Protein AF-A0A661CJM6-F1 (afdb_monomer_lite)

Radius of gyration: 12.26 Å; chains: 1; bounding box: 29×22×31 Å

Foldseek 3Di:
DQVVVQVVVVVVVDDDDDDQFLVRVLVCLVPDQDLDDDAAQDHPPDGRVRSVVVSVVVDPCSVPPPPD

Secondary structure (DSSP, 8-state):
-HHHHHHHHHTTT------SSHHHHHHHHHHS--S-----SS-SSS-HHHHHHHHHHH-TT-------

Sequence (68 aa):
MLTTFQDYFTKRGFLVDTASDGVEGLEKLRVDEFDVAIVDFKMPKMNGIDMISQALATDTDANIRRKR

Structure (mmCIF, N/CA/C/O backbone):
data_AF-A0A661CJM6-F1
#
_entry.id   AF-A0A661CJM6-F1
#
loop_
_atom_site.group_PDB
_atom_site.id
_atom_site.type_symbol
_atom_site.label_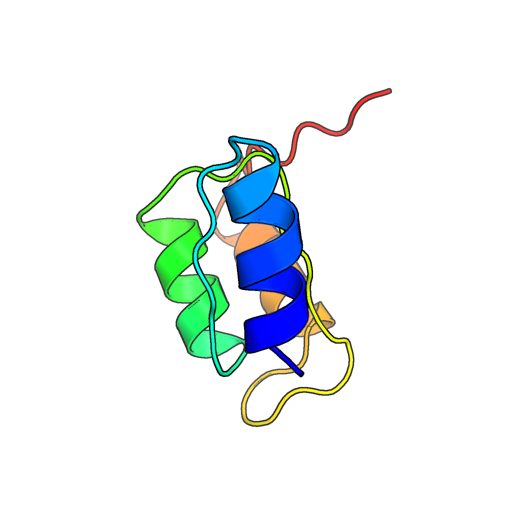atom_id
_atom_site.label_alt_id
_atom_site.label_comp_id
_atom_site.label_asym_id
_atom_site.label_entity_id
_atom_site.label_seq_id
_atom_site.pdbx_PDB_ins_code
_atom_site.Cartn_x
_atom_site.Cartn_y
_atom_site.Cartn_z
_atom_site.occupancy
_atom_site.B_iso_or_equiv
_atom_site.auth_seq_id
_atom_site.auth_comp_id
_atom_site.auth_asym_id
_atom_site.auth_atom_id
_atom_site.pdbx_PDB_model_num
ATOM 1 N N . MET A 1 1 ? 10.238 -0.541 -9.866 1.00 58.66 1 MET A N 1
ATOM 2 C CA . MET A 1 1 ? 9.146 -1.527 -10.031 1.00 58.66 1 MET A CA 1
ATOM 3 C C . MET A 1 1 ? 7.773 -0.895 -9.777 1.00 58.66 1 MET A C 1
ATOM 5 O O . MET A 1 1 ? 6.877 -1.146 -10.567 1.00 58.66 1 MET A O 1
ATOM 9 N N . LEU A 1 2 ? 7.614 -0.024 -8.766 1.00 59.47 2 LEU A N 1
ATOM 10 C CA . LEU A 1 2 ? 6.351 0.689 -8.479 1.00 59.47 2 LEU A CA 1
ATOM 11 C C . LEU A 1 2 ? 5.811 1.542 -9.644 1.00 59.47 2 LEU A C 1
ATOM 13 O O . LEU A 1 2 ? 4.620 1.492 -9.940 1.00 59.47 2 LEU A O 1
ATOM 17 N N . THR A 1 3 ? 6.685 2.2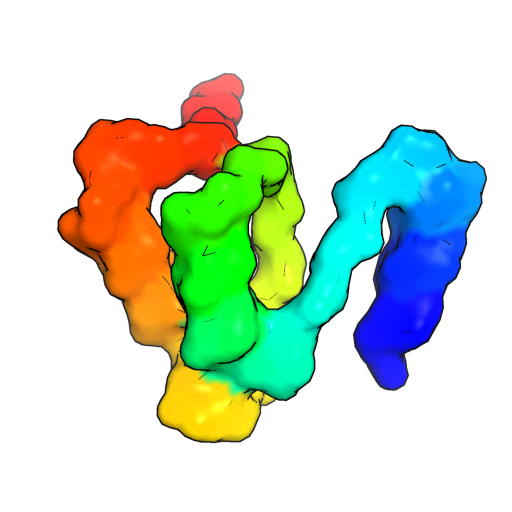42 -10.371 1.00 64.81 3 THR A N 1
ATOM 18 C CA . THR A 1 3 ? 6.289 3.099 -11.505 1.00 64.81 3 THR A CA 1
ATOM 19 C C . THR A 1 3 ? 5.609 2.328 -12.638 1.00 64.81 3 THR A C 1
ATOM 21 O O . THR A 1 3 ? 4.696 2.837 -13.276 1.00 64.81 3 THR A O 1
ATOM 24 N N . THR A 1 4 ? 5.990 1.067 -12.864 1.00 75.06 4 THR A N 1
ATOM 25 C CA . THR A 1 4 ? 5.429 0.250 -13.950 1.00 75.06 4 THR A CA 1
ATOM 26 C C . THR A 1 4 ? 3.969 -0.118 -13.700 1.00 75.06 4 THR A C 1
ATOM 28 O O . THR A 1 4 ? 3.159 -0.054 -14.624 1.00 75.06 4 THR A O 1
ATOM 31 N N . PHE A 1 5 ? 3.617 -0.489 -12.465 1.00 80.50 5 PHE A N 1
ATOM 32 C CA . PHE A 1 5 ? 2.233 -0.817 -12.119 1.00 80.50 5 PHE A CA 1
ATOM 33 C C . PHE A 1 5 ? 1.362 0.432 -12.065 1.00 80.50 5 PHE A C 1
ATOM 35 O O . PHE A 1 5 ? 0.262 0.419 -12.616 1.00 80.50 5 PHE A O 1
ATOM 42 N N . GLN A 1 6 ? 1.882 1.516 -11.486 1.00 84.44 6 GLN A N 1
ATOM 43 C CA . GLN A 1 6 ? 1.185 2.795 -11.447 1.00 84.44 6 GLN A CA 1
ATOM 44 C C . GLN A 1 6 ? 0.811 3.260 -12.857 1.00 84.44 6 GLN A C 1
ATOM 46 O O . GLN A 1 6 ? -0.367 3.441 -13.153 1.00 84.44 6 GLN A O 1
ATOM 51 N N . ASP A 1 7 ? 1.780 3.333 -13.771 1.00 85.38 7 ASP A N 1
ATOM 52 C CA . ASP A 1 7 ? 1.526 3.755 -15.150 1.00 85.38 7 ASP A CA 1
ATOM 53 C C . ASP A 1 7 ? 0.547 2.826 -15.879 1.00 85.38 7 ASP A C 1
ATOM 55 O O . ASP A 1 7 ? -0.291 3.281 -16.660 1.00 85.38 7 ASP A O 1
ATOM 59 N N . TYR A 1 8 ? 0.646 1.515 -15.652 1.00 89.06 8 TYR A N 1
ATOM 60 C CA . TYR A 1 8 ? -0.196 0.523 -16.318 1.00 89.06 8 TYR A CA 1
ATOM 61 C C . TYR A 1 8 ? -1.675 0.628 -15.920 1.00 89.06 8 TYR A C 1
ATOM 63 O O . TYR A 1 8 ? -2.548 0.500 -16.791 1.00 89.06 8 TYR A O 1
ATOM 71 N N . PHE A 1 9 ? -1.957 0.834 -14.630 1.00 88.75 9 PHE A N 1
ATOM 72 C CA . PHE A 1 9 ? -3.317 0.947 -14.104 1.00 88.75 9 PHE A CA 1
ATOM 73 C C . PHE A 1 9 ? -3.898 2.347 -14.330 1.00 88.75 9 PHE A C 1
ATOM 75 O O . PHE A 1 9 ? -5.032 2.453 -14.798 1.00 88.75 9 PHE A O 1
ATOM 82 N N . THR A 1 10 ? -3.110 3.411 -14.157 1.00 89.31 10 THR A N 1
ATOM 83 C CA . THR A 1 10 ? -3.560 4.779 -14.459 1.00 89.31 10 THR A CA 1
ATOM 84 C C . THR A 1 10 ? -3.954 4.923 -15.931 1.00 89.31 10 THR A C 1
ATOM 86 O O . THR A 1 10 ? -5.010 5.468 -16.244 1.00 89.31 10 THR A O 1
ATOM 89 N N . LYS A 1 11 ? -3.188 4.334 -16.865 1.00 91.44 11 LYS A N 1
ATOM 90 C CA . LYS A 1 11 ? -3.538 4.321 -18.303 1.00 91.44 11 LYS A CA 1
ATOM 91 C C . LYS A 1 11 ? -4.831 3.571 -18.631 1.00 91.44 11 LYS A C 1
ATOM 93 O O . LYS A 1 11 ? -5.372 3.749 -19.717 1.00 91.44 11 LYS A O 1
ATOM 98 N N . ARG A 1 12 ? -5.317 2.722 -17.725 1.00 92.25 12 ARG A N 1
ATOM 99 C CA . ARG A 1 12 ? -6.594 2.004 -17.855 1.00 92.25 12 ARG A CA 1
ATOM 100 C C . ARG A 1 12 ? -7.762 2.731 -17.188 1.00 92.25 12 ARG A C 1
ATOM 102 O O . ARG A 1 12 ? -8.870 2.210 -17.224 1.00 92.25 12 ARG A O 1
ATOM 109 N N . GLY A 1 13 ? -7.526 3.918 -16.627 1.00 92.00 13 GLY A N 1
ATOM 110 C CA . GLY A 1 13 ? -8.551 4.745 -15.993 1.00 92.00 13 GLY A CA 1
ATOM 111 C C . GLY A 1 13 ? -8.782 4.442 -14.512 1.00 92.00 13 GLY A C 1
ATOM 112 O O . GLY A 1 13 ? -9.775 4.907 -13.963 1.00 92.00 13 GLY A O 1
ATOM 113 N N . PHE A 1 14 ? -7.898 3.679 -13.863 1.00 90.31 14 PHE A N 1
ATOM 114 C CA . PHE A 1 14 ? -7.962 3.479 -12.415 1.00 90.31 14 PHE A CA 1
ATOM 115 C C . PHE A 1 14 ? -7.329 4.659 -11.671 1.00 90.31 14 PHE A C 1
ATOM 117 O O . PHE A 1 14 ? -6.333 5.225 -12.127 1.00 90.31 14 PHE A O 1
ATOM 124 N N . LEU A 1 15 ? -7.882 4.990 -10.504 1.00 89.81 15 LEU A N 1
ATOM 125 C CA . LEU A 1 15 ? -7.219 5.843 -9.522 1.00 89.81 15 LEU A CA 1
ATOM 126 C C . LEU A 1 15 ? -6.197 4.985 -8.778 1.00 89.81 15 LEU A C 1
ATOM 128 O O . LEU A 1 15 ? -6.553 3.963 -8.195 1.00 89.81 15 LEU A O 1
ATOM 132 N N . VAL A 1 16 ? -4.924 5.362 -8.863 1.00 90.62 16 VAL A N 1
ATOM 133 C CA . VAL A 1 16 ? -3.823 4.567 -8.317 1.00 90.62 16 VAL A CA 1
ATOM 134 C C . VAL A 1 16 ? -3.015 5.419 -7.364 1.00 90.62 16 VAL A C 1
ATOM 136 O O . VAL A 1 16 ? -2.476 6.452 -7.764 1.00 90.62 16 VAL A O 1
ATOM 139 N N . ASP A 1 17 ? -2.877 4.931 -6.139 1.00 90.69 17 ASP A N 1
ATOM 140 C CA . ASP A 1 17 ? -1.915 5.437 -5.172 1.00 90.69 17 ASP A CA 1
ATOM 141 C C . ASP A 1 17 ? -0.870 4.356 -4.849 1.00 90.69 17 ASP A C 1
ATOM 143 O O . ASP A 1 17 ? -1.101 3.158 -5.038 1.00 90.69 17 ASP A O 1
ATOM 147 N N . THR A 1 18 ? 0.314 4.777 -4.415 1.00 90.31 18 THR A N 1
ATOM 148 C CA . THR A 1 18 ? 1.462 3.905 -4.145 1.00 90.31 18 THR A CA 1
ATOM 149 C C . THR A 1 18 ? 1.974 4.116 -2.733 1.00 90.31 18 THR A C 1
ATOM 151 O O . THR A 1 18 ? 2.086 5.257 -2.299 1.00 90.31 18 THR A O 1
ATOM 154 N N . ALA A 1 19 ? 2.364 3.041 -2.053 1.00 88.94 19 ALA A N 1
ATOM 155 C CA . ALA A 1 19 ? 3.062 3.099 -0.773 1.00 88.94 19 ALA A CA 1
ATOM 156 C C . ALA A 1 19 ? 4.448 2.455 -0.892 1.00 88.94 19 ALA A C 1
ATOM 158 O O . ALA A 1 19 ? 4.632 1.477 -1.622 1.00 88.94 19 ALA A O 1
ATOM 159 N N . SER A 1 20 ? 5.424 3.009 -0.178 1.00 85.56 20 SER A N 1
ATOM 160 C CA . SER A 1 20 ? 6.820 2.560 -0.196 1.00 85.56 20 SER A CA 1
ATOM 161 C C . SER A 1 20 ? 7.106 1.462 0.834 1.00 85.56 20 SER A C 1
ATOM 163 O O . SER A 1 20 ? 8.106 0.751 0.717 1.00 85.56 20 SER A O 1
ATOM 165 N N . ASP A 1 21 ? 6.248 1.327 1.847 1.00 86.88 21 ASP A N 1
ATOM 166 C CA . ASP A 1 21 ? 6.309 0.300 2.884 1.00 86.88 21 ASP A CA 1
ATOM 167 C C . ASP A 1 21 ? 4.919 0.010 3.486 1.00 86.88 21 ASP A C 1
ATOM 169 O O . ASP A 1 21 ? 3.934 0.690 3.187 1.00 86.88 21 ASP A O 1
ATOM 173 N N . GLY A 1 22 ? 4.831 -1.026 4.330 1.00 85.00 22 GLY A N 1
ATOM 174 C CA . GLY A 1 22 ? 3.564 -1.440 4.939 1.00 85.00 22 GLY A CA 1
ATOM 175 C C . GLY A 1 22 ? 2.9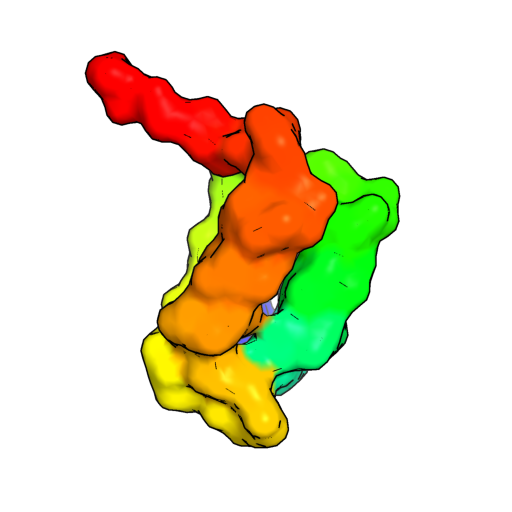79 -0.441 5.945 1.00 85.00 22 GLY A C 1
ATOM 176 O O . GLY A 1 22 ? 1.779 -0.488 6.195 1.00 85.00 22 GLY A O 1
ATOM 177 N N . VAL A 1 23 ? 3.783 0.476 6.499 1.00 88.69 23 VAL A N 1
ATOM 178 C CA . VAL A 1 23 ? 3.287 1.513 7.421 1.00 88.69 23 VAL A CA 1
ATOM 179 C C . VAL A 1 23 ? 2.559 2.592 6.629 1.00 88.69 23 VAL A C 1
ATOM 181 O O . VAL A 1 23 ? 1.404 2.882 6.927 1.00 88.69 23 VAL A O 1
ATOM 184 N N . GLU A 1 24 ? 3.193 3.114 5.575 1.00 89.12 24 GLU A N 1
ATOM 185 C CA . GLU A 1 24 ? 2.567 4.082 4.666 1.00 89.12 24 GLU A CA 1
ATOM 186 C C . GLU A 1 24 ? 1.300 3.489 4.029 1.00 89.12 24 GLU A C 1
ATOM 188 O O . GLU A 1 24 ? 0.264 4.146 3.956 1.00 89.12 24 GLU A O 1
ATOM 193 N N . GLY A 1 25 ? 1.354 2.214 3.624 1.00 88.94 25 GLY A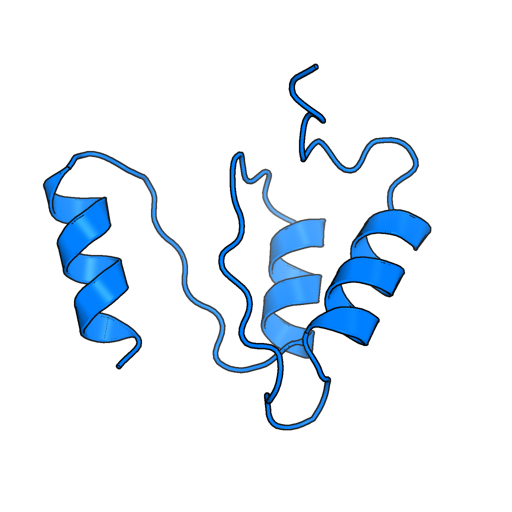 N 1
ATOM 194 C CA . GLY A 1 25 ? 0.194 1.514 3.077 1.00 88.94 25 GLY A CA 1
ATOM 195 C C . GLY A 1 25 ? -0.960 1.414 4.075 1.00 88.94 25 GLY A C 1
ATOM 196 O O . GLY A 1 25 ? -2.113 1.616 3.701 1.00 88.94 25 GLY A O 1
ATOM 197 N N . LEU A 1 26 ? -0.668 1.120 5.345 1.00 87.50 26 LEU A N 1
ATOM 198 C CA . LEU A 1 26 ? -1.686 1.028 6.390 1.00 87.50 26 LEU A CA 1
ATOM 199 C C . LEU A 1 26 ? -2.302 2.394 6.721 1.00 87.50 26 LEU A C 1
ATOM 201 O O . LEU A 1 26 ? -3.504 2.471 6.957 1.00 87.50 26 LEU A O 1
ATOM 205 N N . GLU A 1 27 ? -1.505 3.463 6.743 1.00 88.94 27 GLU A N 1
ATOM 206 C CA . GLU A 1 27 ? -2.011 4.824 6.951 1.00 88.94 27 GLU A CA 1
ATOM 207 C C . GLU A 1 27 ? -2.955 5.245 5.824 1.00 88.94 27 GLU A C 1
ATOM 209 O O . GLU A 1 27 ? -4.045 5.738 6.102 1.00 88.94 27 GLU A O 1
ATOM 214 N N . LYS A 1 28 ? -2.593 4.968 4.567 1.00 88.75 28 LYS A N 1
ATOM 215 C CA . LYS A 1 28 ? -3.450 5.253 3.407 1.00 88.75 28 LYS A CA 1
ATOM 216 C C . LYS A 1 28 ? -4.764 4.485 3.461 1.00 88.75 28 LYS A C 1
ATOM 218 O O . LYS A 1 28 ? -5.818 5.092 3.329 1.00 88.75 28 LYS A O 1
ATOM 223 N N . LEU A 1 29 ? -4.718 3.184 3.762 1.00 87.12 29 LEU A N 1
ATOM 224 C CA . LEU A 1 29 ? -5.923 2.359 3.933 1.00 87.12 29 LEU A CA 1
ATOM 225 C C . LEU A 1 29 ? -6.868 2.858 5.040 1.00 87.12 29 LEU A C 1
ATOM 227 O O . LEU A 1 29 ? -8.033 2.482 5.045 1.00 87.12 29 LEU A O 1
ATOM 231 N N . ARG A 1 30 ? -6.380 3.654 6.001 1.00 84.69 30 ARG A N 1
ATOM 232 C CA . ARG A 1 30 ? -7.205 4.227 7.080 1.00 84.69 30 ARG A CA 1
ATOM 233 C C . ARG A 1 30 ? -7.863 5.550 6.709 1.00 84.69 30 ARG A C 1
ATOM 235 O O . ARG A 1 30 ? -8.815 5.945 7.377 1.00 84.69 30 ARG A O 1
ATOM 242 N N . VAL A 1 31 ? -7.308 6.265 5.735 1.00 84.94 31 VAL A N 1
ATOM 243 C CA . VAL A 1 31 ? -7.764 7.606 5.344 1.00 84.94 31 VAL A CA 1
ATOM 244 C C . VAL A 1 31 ? -8.615 7.544 4.080 1.00 84.94 31 VAL A C 1
ATOM 246 O O . VAL A 1 31 ? -9.620 8.246 3.998 1.00 84.94 31 VAL A O 1
ATOM 249 N N . ASP A 1 32 ? -8.241 6.681 3.137 1.00 85.12 32 ASP A N 1
ATOM 250 C CA . ASP A 1 32 ? -8.870 6.554 1.827 1.00 85.12 32 ASP A CA 1
ATOM 251 C C . ASP A 1 32 ? -9.513 5.170 1.644 1.00 85.12 32 ASP A C 1
ATOM 253 O O . ASP A 1 32 ? -9.027 4.157 2.152 1.00 85.12 32 ASP A O 1
ATOM 257 N N . GLU A 1 33 ? -10.601 5.112 0.873 1.00 83.12 33 GLU A N 1
ATOM 258 C CA . GLU A 1 33 ? -11.221 3.848 0.469 1.00 83.12 33 GLU A CA 1
ATOM 259 C C . GLU A 1 33 ? -10.573 3.307 -0.811 1.00 83.12 33 GLU A C 1
ATOM 261 O O . GLU A 1 33 ? -10.444 4.010 -1.815 1.00 83.12 33 GLU A O 1
ATOM 266 N N . PHE A 1 34 ? -10.222 2.019 -0.797 1.00 86.00 34 PHE A N 1
ATOM 267 C CA . PHE A 1 34 ? -9.652 1.321 -1.946 1.00 86.00 34 PHE A CA 1
ATOM 268 C C . PHE A 1 34 ? -10.457 0.066 -2.272 1.00 86.00 34 PHE A C 1
ATOM 270 O O . PHE A 1 34 ? -10.704 -0.768 -1.403 1.00 86.00 34 PHE A O 1
ATOM 277 N N . ASP A 1 35 ? -10.782 -0.126 -3.551 1.00 87.00 35 ASP A N 1
ATOM 278 C CA . ASP A 1 35 ? -11.416 -1.364 -4.019 1.00 87.00 35 ASP A CA 1
ATOM 279 C C . ASP A 1 35 ? -10.444 -2.556 -4.006 1.00 87.00 35 ASP A C 1
ATOM 281 O O . ASP A 1 35 ? -10.844 -3.707 -3.814 1.00 87.00 35 ASP A O 1
ATOM 285 N N . VAL A 1 36 ? -9.157 -2.292 -4.270 1.00 85.31 36 VAL A N 1
ATOM 286 C CA . VAL A 1 36 ? -8.103 -3.305 -4.404 1.00 85.31 36 VAL A CA 1
ATOM 287 C C . VAL A 1 36 ? -6.770 -2.745 -3.914 1.00 85.31 36 VAL A C 1
ATOM 289 O O . VAL A 1 36 ? -6.352 -1.671 -4.339 1.00 85.31 36 VAL A O 1
ATOM 292 N N . ALA A 1 37 ? -6.059 -3.526 -3.098 1.00 87.31 37 ALA A N 1
ATOM 293 C CA . ALA A 1 37 ? -4.680 -3.257 -2.702 1.00 87.31 37 ALA A CA 1
ATOM 294 C C . ALA A 1 37 ? -3.748 -4.364 -3.220 1.00 87.31 37 ALA A C 1
ATOM 296 O O . ALA A 1 37 ? -4.007 -5.553 -3.022 1.00 87.31 37 ALA A O 1
ATOM 297 N N . ILE A 1 38 ? -2.650 -3.975 -3.873 1.00 86.62 38 ILE A N 1
ATOM 298 C CA . ILE A 1 38 ? -1.572 -4.886 -4.277 1.00 86.62 38 ILE A CA 1
ATOM 299 C C . ILE A 1 38 ? -0.433 -4.709 -3.276 1.00 86.62 38 ILE A C 1
ATOM 301 O O . ILE A 1 38 ? 0.177 -3.645 -3.220 1.00 86.62 38 ILE A O 1
ATOM 305 N N . VAL A 1 39 ? -0.157 -5.747 -2.488 1.00 85.81 39 VAL A N 1
ATOM 306 C CA . VAL A 1 39 ? 0.803 -5.692 -1.378 1.00 85.81 39 VAL A CA 1
ATOM 307 C C . VAL A 1 39 ? 1.904 -6.722 -1.607 1.00 85.81 39 VAL A C 1
ATOM 309 O O . VAL A 1 39 ? 1.619 -7.889 -1.880 1.00 85.81 39 VAL A O 1
ATOM 312 N N . ASP A 1 40 ? 3.165 -6.303 -1.496 1.00 85.25 40 ASP A N 1
ATOM 313 C CA . ASP A 1 40 ? 4.301 -7.227 -1.518 1.00 85.25 40 ASP A CA 1
ATOM 314 C C . ASP A 1 40 ? 4.413 -7.948 -0.164 1.00 85.25 40 ASP A C 1
ATOM 316 O O . ASP A 1 40 ? 4.256 -7.358 0.907 1.00 85.25 40 ASP A O 1
ATOM 320 N N . PHE A 1 41 ? 4.705 -9.246 -0.200 1.00 79.69 41 PHE A N 1
ATOM 321 C CA . PHE A 1 41 ? 4.941 -10.036 1.000 1.00 79.69 41 PHE A CA 1
ATOM 322 C C . PHE A 1 41 ? 6.203 -9.574 1.745 1.00 79.69 41 PHE A C 1
ATOM 324 O O . PHE A 1 41 ? 6.198 -9.500 2.976 1.00 79.69 41 PHE A O 1
ATOM 331 N N . LYS A 1 42 ? 7.279 -9.240 1.020 1.00 77.19 42 LYS A N 1
ATOM 332 C CA . LYS A 1 42 ? 8.557 -8.816 1.607 1.00 77.19 42 LYS A CA 1
ATOM 333 C C . LYS A 1 42 ? 8.767 -7.321 1.411 1.00 77.19 42 LYS A C 1
ATOM 335 O O . LYS A 1 42 ? 9.364 -6.891 0.432 1.00 77.19 42 LYS A O 1
ATOM 340 N N . MET A 1 43 ? 8.349 -6.545 2.406 1.00 77.69 43 MET A N 1
ATOM 341 C CA . MET A 1 43 ? 8.589 -5.104 2.471 1.00 77.69 43 MET A CA 1
ATOM 342 C C . MET A 1 43 ? 9.489 -4.733 3.661 1.00 77.69 43 MET A C 1
ATOM 344 O O . MET A 1 43 ? 9.499 -5.439 4.675 1.00 77.69 43 MET A O 1
ATOM 348 N N . PRO A 1 44 ? 10.263 -3.637 3.560 1.00 67.75 44 PRO A N 1
ATOM 349 C CA . PRO A 1 44 ? 10.973 -3.070 4.701 1.00 67.75 44 PRO A CA 1
ATOM 350 C C . PRO A 1 44 ? 9.989 -2.525 5.755 1.00 67.75 44 PRO A C 1
ATOM 352 O O . PRO A 1 44 ? 8.877 -2.121 5.429 1.00 67.75 44 PRO A O 1
ATOM 355 N N . LYS A 1 45 ? 10.424 -2.480 7.023 1.00 77.69 45 LYS A N 1
ATOM 356 C CA . LYS A 1 45 ? 9.689 -2.007 8.222 1.00 77.69 45 LYS A CA 1
ATOM 357 C C . LYS A 1 45 ? 8.479 -2.847 8.656 1.00 77.69 45 LYS A C 1
ATOM 359 O O . LYS A 1 45 ? 8.403 -3.205 9.825 1.00 77.69 45 LYS A O 1
ATOM 364 N N . MET A 1 46 ? 7.561 -3.164 7.749 1.00 79.69 46 MET A N 1
ATOM 365 C CA . MET A 1 46 ? 6.363 -3.964 8.017 1.00 79.69 46 MET A CA 1
ATOM 366 C C . MET A 1 46 ? 6.099 -4.873 6.821 1.00 79.69 46 MET A C 1
ATOM 368 O O . MET A 1 46 ? 6.075 -4.402 5.687 1.00 79.69 46 MET A O 1
ATOM 372 N N . ASN A 1 47 ? 5.917 -6.171 7.066 1.00 84.00 47 ASN A N 1
ATOM 373 C CA . ASN A 1 47 ? 5.612 -7.119 5.997 1.00 84.00 47 ASN A CA 1
ATOM 374 C C . ASN A 1 47 ? 4.137 -7.009 5.560 1.00 84.00 47 ASN A C 1
ATOM 376 O O . ASN A 1 47 ? 3.291 -6.476 6.283 1.00 84.00 47 ASN A O 1
ATOM 380 N N . GLY A 1 48 ? 3.823 -7.532 4.372 1.00 82.94 48 GLY A N 1
ATOM 381 C CA . GLY A 1 48 ? 2.473 -7.435 3.814 1.00 82.94 48 GLY A CA 1
ATOM 382 C C . GLY A 1 48 ? 1.400 -8.168 4.626 1.00 82.94 48 GLY A C 1
ATOM 383 O O . GLY A 1 48 ? 0.257 -7.722 4.657 1.00 82.94 48 GLY A O 1
ATOM 384 N N . ILE A 1 49 ? 1.748 -9.256 5.326 1.00 85.56 49 ILE A N 1
ATOM 385 C CA . ILE A 1 49 ? 0.786 -10.003 6.155 1.00 85.56 49 ILE A CA 1
ATOM 386 C C . ILE A 1 49 ? 0.393 -9.199 7.392 1.00 85.56 49 ILE A C 1
ATOM 388 O O . ILE A 1 49 ? -0.792 -9.127 7.715 1.00 85.56 49 ILE A O 1
ATOM 392 N N . ASP A 1 50 ? 1.358 -8.586 8.068 1.00 87.06 50 ASP A N 1
ATOM 393 C CA . ASP A 1 50 ? 1.126 -7.781 9.264 1.00 87.06 50 ASP A CA 1
ATOM 394 C C . ASP A 1 50 ? 0.308 -6.536 8.918 1.00 87.06 50 ASP A C 1
ATOM 396 O O . ASP A 1 50 ? -0.636 -6.207 9.635 1.00 87.06 50 ASP A O 1
ATOM 400 N N . MET A 1 51 ? 0.607 -5.896 7.781 1.00 87.81 51 MET A N 1
ATOM 401 C CA . MET A 1 51 ? -0.180 -4.779 7.254 1.00 87.81 51 MET A CA 1
ATOM 402 C C . MET A 1 51 ? -1.638 -5.190 7.017 1.00 87.81 51 MET A C 1
ATOM 404 O O . MET A 1 51 ? -2.548 -4.534 7.521 1.00 87.81 51 MET A O 1
ATOM 408 N N . ILE A 1 52 ? -1.873 -6.292 6.293 1.00 85.88 52 ILE A N 1
ATOM 409 C CA . ILE A 1 52 ? -3.230 -6.794 6.019 1.00 85.88 52 ILE A CA 1
ATOM 410 C C . ILE A 1 52 ? -3.939 -7.163 7.326 1.00 85.88 52 ILE A C 1
ATOM 412 O O . ILE A 1 52 ? -5.103 -6.825 7.514 1.00 85.88 52 ILE A O 1
ATOM 416 N N . SER A 1 53 ? -3.239 -7.816 8.253 1.00 86.75 53 SER A N 1
ATOM 417 C CA . SER A 1 53 ? -3.800 -8.205 9.550 1.00 86.75 53 SER A CA 1
ATOM 418 C C . SER A 1 53 ? -4.235 -6.983 10.359 1.00 86.75 53 SER A C 1
ATOM 420 O O . SER A 1 53 ? -5.314 -6.994 10.945 1.00 86.75 53 SER A O 1
ATOM 422 N N . GLN A 1 54 ? -3.444 -5.906 10.357 1.00 86.56 54 GLN A N 1
ATOM 423 C CA . GLN A 1 54 ? -3.796 -4.658 11.037 1.00 86.56 54 GLN A CA 1
ATOM 424 C C . GLN A 1 54 ? -4.914 -3.888 10.335 1.00 86.56 54 GLN A C 1
ATOM 426 O O . GLN A 1 54 ? -5.771 -3.328 11.021 1.00 86.56 54 GLN A O 1
ATOM 431 N N . ALA A 1 55 ? -4.938 -3.879 9.002 1.00 83.75 55 ALA A N 1
ATOM 432 C CA . ALA A 1 55 ? -6.024 -3.277 8.233 1.00 83.75 55 ALA A CA 1
ATOM 433 C C . ALA A 1 55 ? -7.359 -3.965 8.563 1.00 83.75 55 ALA A C 1
ATOM 435 O O . ALA A 1 55 ? -8.326 -3.298 8.906 1.00 83.75 55 ALA A O 1
ATOM 436 N N . LEU A 1 56 ? -7.378 -5.302 8.595 1.00 81.44 56 LEU A N 1
ATOM 437 C CA . LEU A 1 56 ? -8.565 -6.089 8.950 1.00 81.44 56 LEU A CA 1
ATOM 438 C C . LEU A 1 56 ? -8.945 -6.007 10.439 1.00 81.44 56 LEU A C 1
ATOM 440 O O . LEU A 1 56 ? -10.099 -6.229 10.785 1.00 81.44 56 LEU A O 1
ATOM 444 N N . ALA A 1 57 ? -7.987 -5.745 11.334 1.00 76.25 57 ALA A N 1
ATOM 445 C CA . ALA A 1 57 ? -8.246 -5.632 12.772 1.00 76.25 57 ALA A CA 1
ATOM 446 C C . ALA A 1 57 ? -8.742 -4.240 13.186 1.00 76.25 57 ALA A C 1
ATOM 448 O O . ALA A 1 57 ? -9.477 -4.119 14.164 1.00 76.25 57 ALA A O 1
ATOM 449 N N . THR A 1 58 ? -8.318 -3.194 12.471 1.00 62.03 58 THR A N 1
ATOM 450 C CA . THR A 1 58 ? -8.763 -1.813 12.729 1.00 62.03 58 THR A CA 1
ATOM 451 C C . THR A 1 58 ? -10.161 -1.574 12.155 1.00 62.03 58 THR A C 1
ATOM 453 O O . THR A 1 58 ? -10.882 -0.703 12.633 1.00 62.03 58 THR A O 1
ATOM 456 N N . ASP A 1 59 ? -10.555 -2.372 11.166 1.00 53.94 59 ASP A N 1
ATOM 457 C CA . ASP A 1 59 ? -11.721 -2.115 10.345 1.00 53.94 59 ASP A CA 1
ATOM 458 C C . ASP A 1 59 ? -12.699 -3.295 10.434 1.00 53.94 59 ASP A C 1
ATOM 460 O O . ASP A 1 59 ? -12.522 -4.348 9.819 1.00 53.94 59 ASP A O 1
ATOM 464 N N . THR A 1 60 ? -13.758 -3.123 11.231 1.00 50.06 60 THR A N 1
ATOM 465 C CA . THR A 1 60 ? -14.923 -4.030 11.209 1.00 50.06 60 THR A CA 1
ATOM 466 C C . THR A 1 60 ? -15.663 -3.945 9.858 1.00 50.06 60 THR A C 1
ATOM 468 O O . THR A 1 60 ? -16.497 -4.799 9.573 1.00 50.06 60 THR A O 1
ATOM 471 N N . ASP A 1 61 ? -15.281 -2.995 8.994 1.00 49.28 61 ASP A N 1
ATOM 472 C C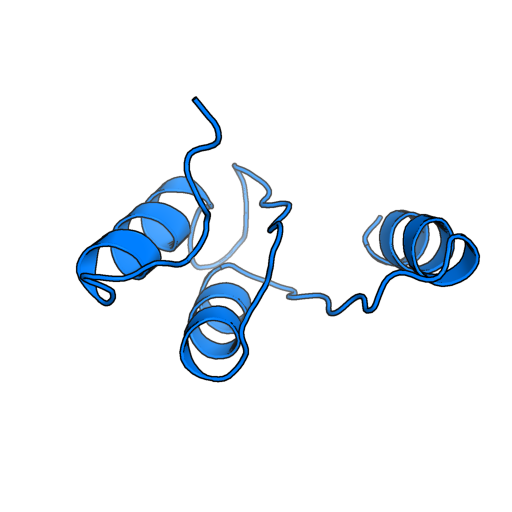A . ASP A 1 61 ? -15.770 -2.791 7.633 1.00 49.28 61 ASP A CA 1
ATOM 473 C C . ASP A 1 61 ? -14.615 -2.553 6.640 1.00 49.28 61 ASP A C 1
ATOM 475 O O . ASP A 1 61 ? -14.762 -1.743 5.728 1.00 49.28 61 ASP A O 1
ATOM 479 N N . ALA A 1 62 ? -13.481 -3.276 6.752 1.00 50.88 62 ALA A N 1
ATOM 480 C CA . ALA A 1 62 ? -12.464 -3.278 5.689 1.00 50.88 62 ALA A CA 1
ATOM 481 C C . ALA A 1 62 ? -13.145 -3.647 4.367 1.00 50.88 62 ALA A C 1
ATOM 483 O O . ALA A 1 62 ? -13.371 -4.822 4.060 1.00 50.88 62 ALA A O 1
ATOM 484 N N . ASN A 1 63 ? -13.466 -2.621 3.582 1.00 50.50 63 ASN A N 1
ATOM 485 C CA . ASN A 1 63 ? -14.309 -2.655 2.391 1.00 50.50 63 ASN A CA 1
ATOM 486 C C . ASN A 1 63 ? -13.565 -3.293 1.204 1.00 50.50 63 ASN A C 1
ATOM 488 O O . ASN A 1 63 ? -13.938 -3.113 0.046 1.00 50.50 63 ASN A O 1
ATOM 492 N N . ILE A 1 64 ? -12.549 -4.120 1.483 1.00 52.66 64 ILE A N 1
ATOM 493 C CA . ILE A 1 64 ? -12.072 -5.171 0.591 1.00 52.66 64 ILE A CA 1
ATOM 494 C C . ILE A 1 64 ? -1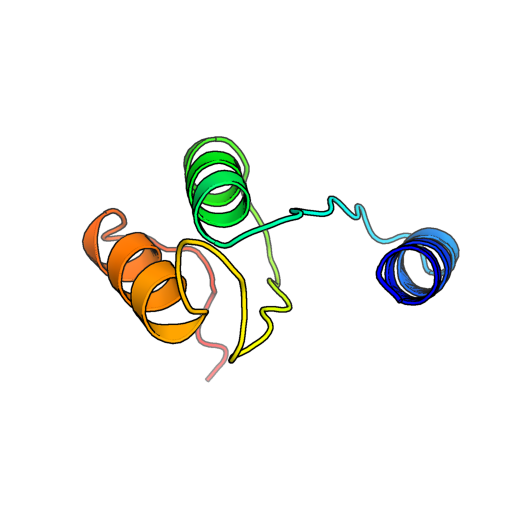3.202 -6.198 0.536 1.00 52.66 64 ILE A C 1
ATOM 496 O O . ILE A 1 64 ? -13.184 -7.241 1.197 1.00 52.66 64 ILE A O 1
ATOM 500 N N . ARG A 1 65 ? -14.249 -5.852 -0.218 1.00 49.91 65 ARG A N 1
ATOM 501 C CA . ARG A 1 65 ? -15.430 -6.677 -0.429 1.00 49.91 65 ARG A CA 1
ATOM 502 C C . ARG A 1 65 ? -14.939 -8.046 -0.864 1.00 49.91 65 ARG A C 1
ATOM 504 O O . ARG A 1 65 ? -14.500 -8.217 -2.001 1.00 49.91 65 ARG A O 1
ATOM 511 N N . ARG A 1 66 ? -15.010 -9.031 0.040 1.00 47.47 66 ARG A N 1
ATOM 512 C CA . ARG A 1 66 ? -14.872 -10.447 -0.307 1.00 47.47 66 ARG A CA 1
ATOM 513 C C . ARG A 1 66 ? -15.957 -10.732 -1.339 1.00 47.47 66 ARG A C 1
ATOM 515 O O . ARG A 1 66 ? -17.091 -11.037 -0.974 1.00 47.47 66 ARG A O 1
ATOM 522 N N . LYS A 1 67 ? -15.637 -10.582 -2.626 1.00 43.94 67 LYS A N 1
ATOM 523 C CA . LYS A 1 67 ? -16.476 -11.092 -3.703 1.00 43.94 67 LYS A CA 1
ATOM 524 C C . LYS A 1 67 ? -16.541 -12.601 -3.493 1.00 43.94 67 LYS A C 1
ATOM 526 O O . LYS A 1 67 ? -15.544 -13.294 -3.685 1.00 43.94 67 LYS A O 1
ATOM 531 N N . ARG A 1 68 ? -17.689 -13.057 -2.993 1.00 40.25 68 ARG A N 1
ATOM 532 C CA . ARG A 1 68 ? -18.134 -14.437 -3.170 1.00 40.25 68 ARG A CA 1
ATOM 533 C C . ARG A 1 68 ? -18.282 -14.742 -4.654 1.00 40.25 68 ARG A C 1
ATOM 535 O O . ARG A 1 68 ? -18.615 -13.799 -5.410 1.00 40.25 68 ARG A O 1
#

pLDDT: mean 78.65, std 14.32, range [40.25, 92.25]